Protein AF-A0AAV6K977-F1 (afdb_monomer)

Mean predicted aligned error: 11.16 Å

Foldseek 3Di:
DDPPPPPPFWDDWDADPVVRDIDTDTPDDVVVVQVVVVVVVDDDDDPDDDNDDPPPPPDDPPDDD

Nearest PDB structures (foldseek):
  8ugi-assembly1_1C  TM=2.574E-01  e=8.632E+00  Sus scrofa

Sequence (65 aa):
MLLNYFWTGIDHISVDGEKGIVTVIGDVDPVLVTNQVRRTRKIVQIISVSPHKTPEKKPSDEKKK

Secondary structure (DSSP, 8-state):
-------TTEEEEEEETTTTEEEEEES--HHHHHHHHHTTT------------------------

Radius of gyration: 16.73 Å; Cα contacts (8 Å, |Δi|>4): 42; chains: 1; bounding box: 55×35×22 Å

Structure (mmCIF, N/CA/C/O backbone):
data_AF-A0AAV6K977-F1
#
_entry.id   AF-A0AAV6K977-F1
#
loop_
_atom_site.group_PDB
_atom_site.id
_atom_site.type_symbol
_atom_site.label_atom_id
_atom_site.label_alt_id
_atom_site.label_comp_id
_atom_site.label_asym_id
_atom_site.label_entity_id
_atom_site.label_seq_id
_atom_site.pdbx_PDB_ins_code
_atom_site.Cartn_x
_atom_site.Cartn_y
_atom_site.Cartn_z
_atom_site.occupancy
_atom_site.B_iso_or_equiv
_atom_site.auth_seq_id
_atom_site.auth_comp_id
_atom_site.auth_asym_id
_atom_site.auth_atom_id
_atom_site.pdbx_PDB_model_num
ATOM 1 N N . MET A 1 1 ? -9.665 -19.874 11.118 1.00 36.44 1 MET A N 1
ATOM 2 C CA . MET A 1 1 ? -9.546 -19.266 9.775 1.00 36.44 1 MET A CA 1
ATOM 3 C C . MET A 1 1 ? -8.472 -18.190 9.872 1.00 36.44 1 MET A C 1
ATOM 5 O O . MET A 1 1 ? -8.751 -17.084 10.311 1.00 36.44 1 MET A O 1
ATOM 9 N N . LEU A 1 2 ? -7.212 -18.575 9.659 1.00 38.50 2 LEU A N 1
ATOM 10 C CA . LEU A 1 2 ? -6.050 -17.712 9.891 1.00 38.50 2 LEU A CA 1
ATOM 11 C C . LEU A 1 2 ? -5.856 -16.802 8.672 1.00 38.50 2 LEU A C 1
ATOM 13 O O . LEU A 1 2 ? -5.540 -17.280 7.586 1.00 38.50 2 LEU A O 1
ATOM 17 N N . LEU A 1 3 ? -6.077 -15.501 8.856 1.00 41.28 3 LEU A N 1
ATOM 18 C CA . LEU A 1 3 ? -5.808 -14.434 7.886 1.00 41.28 3 LEU A CA 1
ATOM 19 C C . LEU A 1 3 ? -4.292 -14.203 7.754 1.00 41.28 3 LEU A C 1
ATOM 21 O O . LEU A 1 3 ? -3.785 -13.134 8.063 1.00 41.28 3 LEU A O 1
ATOM 25 N N . ASN A 1 4 ? -3.560 -15.206 7.279 1.00 50.34 4 ASN A N 1
ATOM 26 C CA . ASN A 1 4 ? -2.169 -15.036 6.871 1.00 50.34 4 ASN A CA 1
ATOM 27 C C . ASN A 1 4 ? -2.128 -14.779 5.365 1.00 50.34 4 ASN A C 1
ATOM 29 O O . ASN A 1 4 ? -1.657 -15.605 4.590 1.00 50.34 4 ASN A O 1
ATOM 33 N N . TYR A 1 5 ? -2.641 -13.621 4.944 1.00 52.88 5 TYR A N 1
ATOM 34 C CA . TYR A 1 5 ? -2.224 -13.058 3.665 1.00 52.88 5 TYR A CA 1
ATOM 35 C C . TYR A 1 5 ? -0.861 -12.423 3.926 1.00 52.88 5 TYR A C 1
ATOM 37 O O . TYR A 1 5 ? -0.774 -11.270 4.338 1.00 52.88 5 TYR A O 1
ATOM 45 N N . PHE A 1 6 ? 0.198 -13.227 3.805 1.00 49.56 6 PHE A N 1
ATOM 46 C CA . PHE A 1 6 ? 1.556 -12.707 3.725 1.00 49.56 6 PHE A CA 1
ATOM 47 C C . PHE A 1 6 ? 1.581 -11.709 2.568 1.00 49.56 6 PHE A C 1
ATOM 49 O O . PHE A 1 6 ? 1.176 -12.030 1.450 1.00 49.56 6 PHE A O 1
ATOM 56 N N . TRP A 1 7 ? 1.986 -10.482 2.872 1.00 63.47 7 TRP A N 1
ATOM 57 C CA . TRP A 1 7 ? 2.119 -9.389 1.923 1.00 63.47 7 TRP A CA 1
ATOM 58 C C . TRP A 1 7 ? 3.302 -9.745 1.016 1.00 63.47 7 TRP A C 1
ATOM 60 O O . TRP A 1 7 ? 4.444 -9.411 1.308 1.00 63.47 7 TRP A O 1
ATOM 70 N N . THR A 1 8 ? 3.046 -10.554 -0.010 1.00 74.69 8 THR A N 1
ATOM 71 C CA . THR A 1 8 ? 4.059 -10.983 -0.975 1.00 74.69 8 THR A CA 1
ATOM 72 C C . THR A 1 8 ? 4.288 -9.854 -1.969 1.00 74.69 8 THR A C 1
ATOM 74 O O . THR A 1 8 ? 3.333 -9.239 -2.438 1.00 74.69 8 THR A O 1
ATOM 77 N N . GLY A 1 9 ? 5.558 -9.549 -2.233 1.00 80.06 9 GLY A N 1
ATOM 78 C CA . GLY A 1 9 ? 5.941 -8.525 -3.204 1.00 80.06 9 GLY A CA 1
ATOM 79 C C . GLY A 1 9 ? 5.869 -7.081 -2.707 1.00 80.06 9 GLY A C 1
ATOM 80 O O . GLY A 1 9 ? 5.996 -6.181 -3.520 1.00 80.06 9 GLY A O 1
ATOM 81 N N . ILE A 1 10 ? 5.691 -6.813 -1.408 1.00 86.00 10 ILE A N 1
ATOM 82 C CA . ILE A 1 10 ? 5.804 -5.447 -0.870 1.00 86.00 10 ILE A CA 1
ATOM 83 C C . ILE A 1 10 ? 7.169 -5.278 -0.206 1.00 86.00 10 ILE A C 1
ATOM 85 O O . ILE A 1 10 ? 7.460 -5.939 0.787 1.00 86.00 10 ILE A O 1
ATOM 89 N N . ASP A 1 11 ? 7.973 -4.362 -0.740 1.00 85.44 11 ASP A N 1
ATOM 90 C CA . ASP A 1 11 ? 9.306 -4.044 -0.230 1.00 85.44 11 ASP A CA 1
ATOM 91 C C . ASP A 1 11 ? 9.245 -2.976 0.865 1.00 85.44 11 ASP A C 1
ATOM 93 O O . ASP A 1 11 ? 9.900 -3.088 1.901 1.00 85.44 11 ASP A O 1
ATOM 97 N N . HIS A 1 12 ? 8.459 -1.917 0.646 1.00 85.81 12 HIS A N 1
ATOM 98 C CA . HIS A 1 12 ? 8.378 -0.790 1.571 1.00 85.81 12 HIS A CA 1
ATOM 99 C C . HIS A 1 12 ? 7.001 -0.125 1.554 1.00 85.81 12 HIS A C 1
ATOM 101 O O . HIS A 1 12 ? 6.388 0.062 0.503 1.00 85.81 12 HIS A O 1
ATOM 107 N N . ILE A 1 13 ? 6.537 0.305 2.729 1.00 87.50 13 ILE A N 1
ATOM 108 C CA . ILE A 1 13 ? 5.304 1.079 2.893 1.00 87.50 13 ILE A CA 1
ATOM 109 C C . ILE A 1 13 ? 5.644 2.349 3.664 1.00 87.50 13 ILE A C 1
ATOM 111 O O . ILE A 1 13 ? 6.221 2.286 4.746 1.00 87.50 13 ILE A O 1
ATOM 115 N N . SER A 1 14 ? 5.266 3.500 3.117 1.00 88.19 14 SER A N 1
ATOM 116 C CA . SER A 1 14 ? 5.344 4.789 3.801 1.00 88.19 14 SER A CA 1
ATOM 117 C C . SER A 1 14 ? 3.955 5.397 3.918 1.00 88.19 14 SER A C 1
ATOM 119 O O . SER A 1 14 ? 3.155 5.306 2.985 1.00 88.19 14 SER A O 1
ATOM 121 N N . VAL A 1 15 ? 3.668 6.023 5.056 1.00 89.44 15 VAL A N 1
ATOM 122 C CA . VAL A 1 15 ? 2.405 6.719 5.302 1.00 89.44 15 VAL A CA 1
ATOM 123 C C . VAL A 1 15 ? 2.716 8.165 5.651 1.00 89.44 15 VAL A C 1
ATOM 125 O O . VAL A 1 15 ? 3.353 8.444 6.663 1.00 89.44 15 VAL 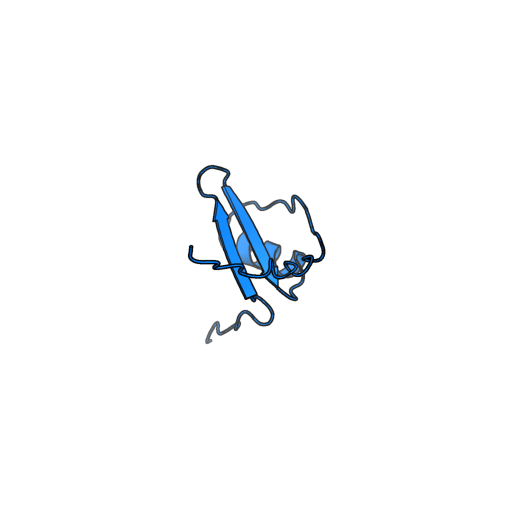A O 1
ATOM 128 N N . ASP A 1 16 ? 2.238 9.080 4.819 1.00 89.62 16 ASP A N 1
ATOM 129 C CA . ASP A 1 16 ? 2.209 10.508 5.111 1.00 89.62 16 ASP A CA 1
ATOM 130 C C . ASP A 1 16 ? 0.864 10.820 5.783 1.00 89.62 16 ASP A C 1
ATOM 132 O O . ASP A 1 16 ? -0.170 10.938 5.120 1.00 89.62 16 ASP A O 1
ATOM 136 N N . GLY A 1 17 ? 0.867 10.880 7.118 1.00 86.75 17 GLY A N 1
ATOM 137 C CA . GLY A 1 17 ? -0.335 11.119 7.922 1.00 86.75 17 GLY A CA 1
ATOM 138 C C . GLY A 1 17 ? -0.898 12.536 7.795 1.00 86.75 17 GLY A C 1
ATOM 139 O O . GLY A 1 17 ? -2.097 12.721 7.983 1.00 86.75 17 GLY A O 1
ATOM 140 N N . GLU A 1 18 ? -0.069 13.516 7.432 1.00 89.00 18 GLU A N 1
ATOM 141 C CA . GLU A 1 18 ? -0.506 14.901 7.226 1.00 89.00 18 GLU A CA 1
ATOM 142 C C . GLU A 1 18 ? -1.289 15.031 5.920 1.00 89.00 18 GLU A C 1
ATOM 144 O O . GLU A 1 18 ? -2.329 15.686 5.870 1.00 89.00 18 GLU A O 1
ATOM 149 N N . LYS A 1 19 ? -0.814 14.362 4.861 1.00 86.56 19 LYS A N 1
ATOM 150 C CA . LYS A 1 19 ? -1.479 14.361 3.549 1.00 86.56 19 LYS A CA 1
ATOM 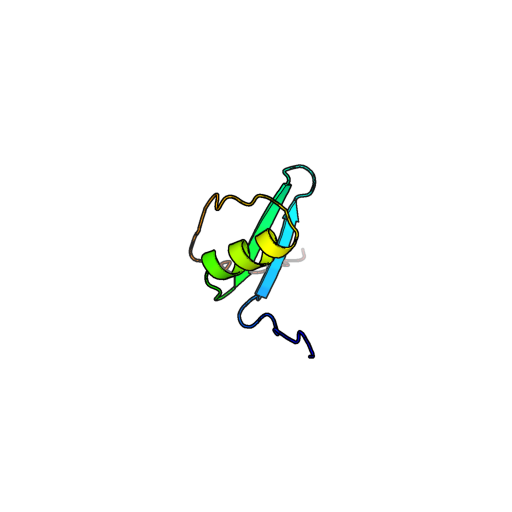151 C C . LYS A 1 19 ? -2.510 13.244 3.385 1.00 86.56 19 LYS A C 1
ATOM 153 O O . LYS A 1 19 ? -3.269 13.2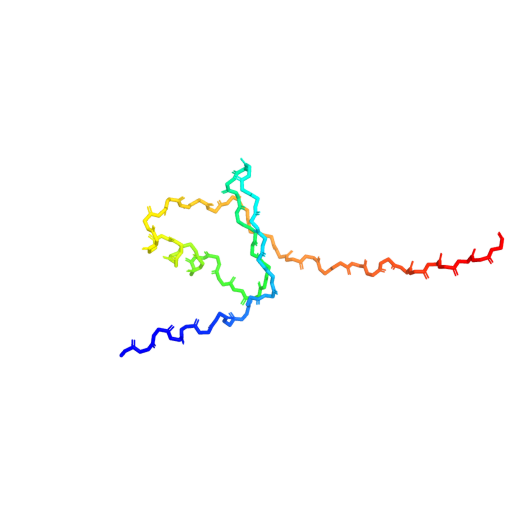58 2.420 1.00 86.56 19 LYS A O 1
ATOM 158 N N . GLY A 1 20 ? -2.527 12.262 4.287 1.00 87.88 20 GLY A N 1
ATOM 159 C CA . GLY A 1 20 ? -3.355 11.061 4.167 1.00 87.88 20 GLY A CA 1
ATOM 160 C C . GLY A 1 20 ? -2.958 10.167 2.986 1.00 87.88 20 GLY A C 1
ATOM 161 O O . GLY A 1 20 ? -3.813 9.491 2.415 1.00 87.88 20 GLY A O 1
ATOM 162 N N . ILE A 1 21 ? -1.680 10.179 2.595 1.00 88.88 21 ILE A N 1
ATOM 163 C CA . ILE A 1 21 ? -1.171 9.447 1.428 1.00 88.88 21 ILE A CA 1
ATOM 164 C C . ILE A 1 21 ? -0.418 8.203 1.891 1.00 88.88 21 ILE A C 1
ATOM 166 O O . ILE A 1 21 ? 0.421 8.264 2.788 1.00 88.88 21 ILE A O 1
ATOM 170 N N . VAL A 1 22 ? -0.692 7.071 1.241 1.00 89.50 22 VAL A N 1
ATOM 171 C CA . VAL A 1 22 ? 0.047 5.820 1.437 1.00 89.50 22 VAL A CA 1
ATOM 172 C C . VAL A 1 22 ? 0.846 5.524 0.178 1.00 89.50 22 VAL A C 1
ATOM 174 O O . VAL A 1 22 ? 0.280 5.392 -0.907 1.00 89.50 22 VAL A O 1
ATOM 177 N N . THR A 1 23 ? 2.155 5.391 0.339 1.00 89.62 23 THR A N 1
ATOM 178 C CA . THR A 1 23 ? 3.084 5.015 -0.725 1.00 89.62 23 THR A CA 1
ATOM 179 C C . THR A 1 23 ? 3.507 3.572 -0.513 1.00 89.62 23 THR A C 1
ATOM 181 O O . THR A 1 23 ? 4.058 3.234 0.534 1.00 89.62 23 THR A O 1
ATOM 184 N N . VAL A 1 24 ? 3.273 2.726 -1.514 1.00 87.69 24 VAL A N 1
ATOM 185 C CA . VAL A 1 24 ? 3.679 1.317 -1.509 1.00 87.69 24 VAL A CA 1
ATOM 186 C C . VAL A 1 24 ? 4.721 1.111 -2.598 1.00 87.69 24 VAL A C 1
ATOM 188 O O . VAL A 1 24 ? 4.517 1.528 -3.736 1.00 87.69 24 VAL A O 1
ATOM 191 N N . ILE A 1 25 ? 5.839 0.494 -2.233 1.00 87.88 25 ILE A N 1
ATOM 192 C CA . ILE A 1 25 ? 6.923 0.108 -3.133 1.00 87.88 25 ILE A CA 1
ATOM 193 C C . ILE A 1 25 ? 7.014 -1.412 -3.102 1.00 87.88 25 I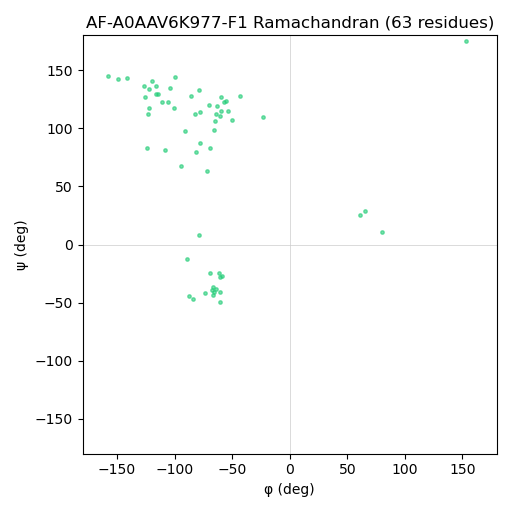LE A C 1
ATOM 195 O O . ILE A 1 25 ? 7.062 -2.005 -2.024 1.00 87.88 25 ILE A O 1
ATOM 199 N N . GLY A 1 26 ? 7.031 -2.022 -4.280 1.00 86.75 26 GLY A N 1
ATOM 200 C CA . GLY A 1 26 ? 7.177 -3.458 -4.454 1.00 86.75 26 GLY A CA 1
ATOM 201 C C . GLY A 1 26 ? 6.540 -3.954 -5.750 1.00 86.75 26 GLY A C 1
ATOM 202 O O . GLY A 1 26 ? 5.903 -3.185 -6.474 1.00 86.75 26 GLY A O 1
ATOM 203 N N . ASP A 1 27 ? 6.719 -5.240 -6.030 1.00 86.50 27 ASP A N 1
ATOM 204 C CA . ASP A 1 27 ? 6.023 -5.971 -7.087 1.00 86.50 27 ASP A CA 1
ATOM 205 C C . ASP A 1 27 ? 4.633 -6.405 -6.587 1.00 86.50 27 ASP A C 1
ATOM 207 O O . ASP A 1 27 ? 4.418 -7.521 -6.109 1.00 86.50 27 ASP A O 1
ATOM 211 N N . VAL A 1 28 ? 3.690 -5.460 -6.608 1.00 84.06 28 VAL A N 1
ATOM 212 C CA . VAL A 1 28 ? 2.307 -5.689 -6.186 1.00 84.06 28 VAL A CA 1
ATOM 213 C C . VAL A 1 28 ? 1.329 -4.953 -7.094 1.00 84.06 28 VAL A C 1
ATOM 215 O O . VAL A 1 28 ? 1.564 -3.818 -7.513 1.00 84.06 28 VAL A O 1
ATOM 218 N N . ASP A 1 29 ? 0.186 -5.582 -7.361 1.00 85.56 29 ASP A N 1
ATOM 219 C CA . ASP A 1 29 ? -0.905 -4.942 -8.089 1.00 85.56 29 ASP A CA 1
ATOM 220 C C . ASP A 1 29 ? -1.570 -3.848 -7.216 1.00 85.56 29 ASP A C 1
ATOM 222 O O . ASP A 1 29 ? -2.123 -4.154 -6.147 1.00 85.56 29 ASP A O 1
ATOM 226 N N . PRO A 1 30 ? -1.581 -2.573 -7.653 1.00 85.12 30 PRO A N 1
ATOM 227 C CA . PRO A 1 30 ? -2.207 -1.473 -6.917 1.00 85.12 30 PRO A CA 1
ATOM 228 C C . PRO A 1 30 ? -3.712 -1.683 -6.670 1.00 85.12 30 PRO A C 1
ATOM 230 O O . PRO A 1 30 ? -4.254 -1.201 -5.670 1.00 85.12 30 PRO A O 1
ATOM 233 N N . VAL A 1 31 ? -4.413 -2.432 -7.526 1.00 87.75 31 VAL A N 1
ATOM 234 C CA . VAL A 1 31 ? -5.838 -2.742 -7.339 1.00 87.75 31 VAL A CA 1
ATOM 235 C C . VAL A 1 31 ? -6.044 -3.654 -6.126 1.00 87.75 31 VAL A C 1
ATOM 237 O O . VAL A 1 31 ? -6.965 -3.437 -5.334 1.00 87.75 31 VAL A O 1
ATOM 240 N N . LEU A 1 32 ? -5.161 -4.633 -5.912 1.00 87.38 32 LEU A N 1
ATOM 241 C CA . LEU A 1 32 ? -5.225 -5.508 -4.737 1.00 87.38 32 LEU A CA 1
ATOM 242 C C . LEU A 1 32 ? -4.968 -4.730 -3.445 1.00 87.38 32 LEU A C 1
ATOM 244 O O . LEU A 1 32 ? -5.695 -4.908 -2.463 1.00 87.38 32 LEU A O 1
ATOM 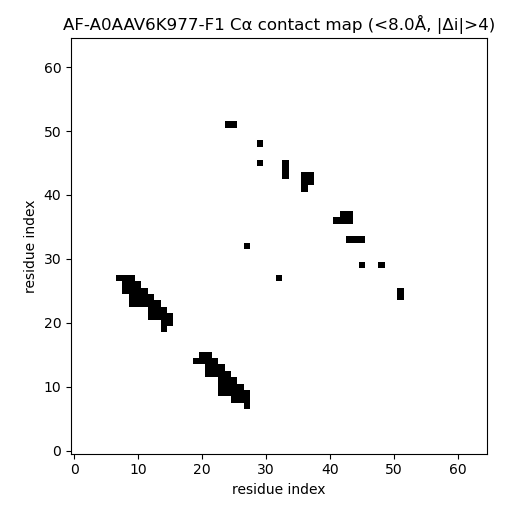248 N N . VAL A 1 33 ? -3.999 -3.811 -3.468 1.00 86.75 33 VAL A N 1
ATOM 249 C CA . VAL A 1 33 ? -3.697 -2.932 -2.331 1.00 86.75 33 VAL A CA 1
ATOM 250 C C . VAL A 1 33 ? -4.914 -2.075 -1.980 1.00 86.75 33 VAL A C 1
ATOM 252 O O . VAL A 1 33 ? -5.348 -2.052 -0.828 1.00 86.75 33 VAL A O 1
ATOM 255 N N . THR A 1 34 ? -5.530 -1.416 -2.965 1.00 87.56 34 THR A N 1
ATOM 256 C CA . THR A 1 34 ? -6.715 -0.583 -2.704 1.00 87.56 34 THR A CA 1
ATOM 257 C C . THR A 1 34 ? -7.910 -1.388 -2.200 1.00 87.56 34 THR A C 1
ATOM 259 O O . THR A 1 34 ? -8.595 -0.939 -1.279 1.00 87.56 34 THR A O 1
ATOM 262 N N . ASN A 1 35 ? -8.138 -2.595 -2.723 1.00 88.00 35 ASN A N 1
ATOM 263 C CA . ASN A 1 35 ? -9.177 -3.495 -2.221 1.00 88.00 35 ASN A CA 1
ATOM 264 C C . ASN A 1 35 ? -8.951 -3.873 -0.754 1.00 88.00 35 ASN A C 1
ATOM 266 O O . ASN A 1 35 ? -9.900 -3.884 0.032 1.00 88.00 35 ASN A O 1
ATOM 270 N N . GLN A 1 36 ? -7.702 -4.130 -0.363 1.00 85.19 36 GLN A N 1
ATOM 271 C CA . GLN A 1 36 ? -7.361 -4.440 1.020 1.00 85.19 36 GLN A CA 1
ATOM 272 C C . GLN A 1 36 ? -7.591 -3.237 1.942 1.00 85.19 36 GLN A C 1
ATOM 274 O O . GLN A 1 36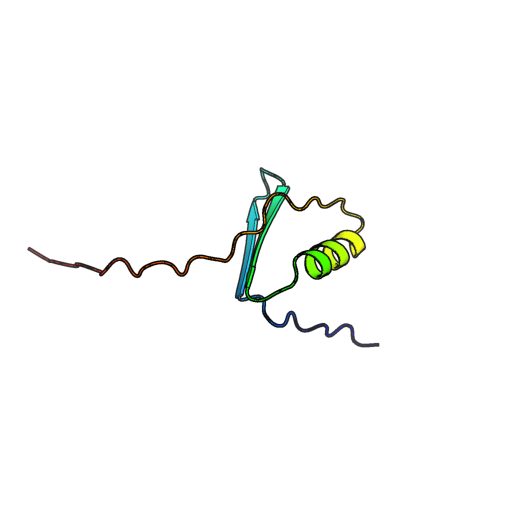 ? -8.198 -3.393 3.001 1.00 85.19 36 GLN A O 1
ATOM 279 N N . VAL A 1 37 ? -7.195 -2.026 1.536 1.00 86.69 37 VAL A N 1
ATOM 280 C CA . VAL A 1 37 ? -7.439 -0.826 2.353 1.00 86.69 37 VAL A CA 1
ATOM 281 C C . VAL A 1 37 ? -8.937 -0.526 2.459 1.00 86.69 37 VAL A C 1
ATOM 283 O O . VAL A 1 37 ? -9.418 -0.192 3.540 1.00 86.69 37 VAL A O 1
ATOM 286 N N . ARG A 1 38 ? -9.724 -0.745 1.400 1.00 88.44 38 ARG A N 1
ATOM 287 C CA . ARG A 1 38 ? -11.188 -0.565 1.433 1.00 88.44 38 ARG A CA 1
ATOM 288 C C . ARG A 1 38 ? -11.889 -1.465 2.455 1.00 88.44 38 ARG A C 1
ATOM 290 O O . ARG A 1 38 ? -12.902 -1.055 3.021 1.00 88.44 38 ARG A O 1
ATOM 297 N N . ARG A 1 39 ? -11.331 -2.639 2.785 1.00 86.50 39 ARG A N 1
ATOM 298 C CA . ARG A 1 39 ? -11.855 -3.502 3.867 1.00 86.50 39 ARG A CA 1
ATOM 299 C C . ARG A 1 39 ? -11.828 -2.824 5.239 1.00 86.50 39 ARG A C 1
ATOM 301 O O . ARG A 1 39 ? -12.660 -3.137 6.083 1.00 86.50 39 ARG A O 1
ATOM 308 N N . THR A 1 40 ? -10.945 -1.847 5.445 1.00 84.25 40 THR A N 1
ATOM 309 C CA . THR A 1 40 ? -10.887 -1.036 6.677 1.00 84.25 40 THR A CA 1
ATOM 310 C C . THR A 1 40 ? -11.948 0.074 6.735 1.00 84.25 40 THR A C 1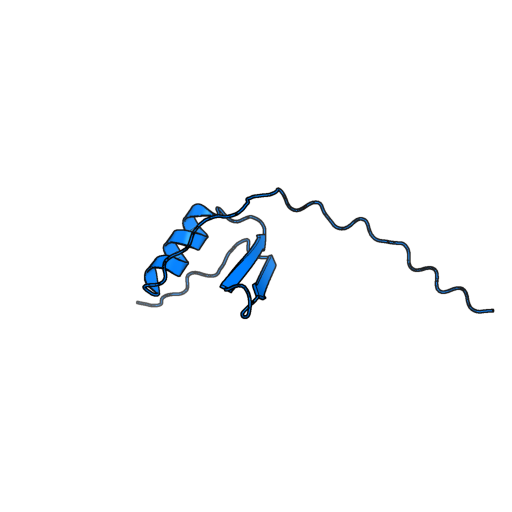
ATOM 312 O O . THR A 1 40 ? -11.923 0.910 7.635 1.00 84.25 40 THR A O 1
ATOM 315 N N . ARG A 1 41 ? -12.902 0.088 5.787 1.00 85.62 41 ARG A N 1
ATOM 316 C CA . ARG A 1 41 ? -13.942 1.121 5.613 1.00 85.62 41 ARG A CA 1
ATOM 317 C C . ARG A 1 41 ? -13.394 2.524 5.323 1.00 85.62 41 ARG A C 1
ATOM 319 O O . ARG A 1 41 ? -14.058 3.521 5.597 1.00 85.62 41 ARG A O 1
ATOM 326 N N . LYS A 1 42 ? -12.188 2.611 4.760 1.00 85.50 42 LYS A N 1
ATOM 327 C CA . LYS A 1 42 ? -11.585 3.860 4.279 1.00 85.50 42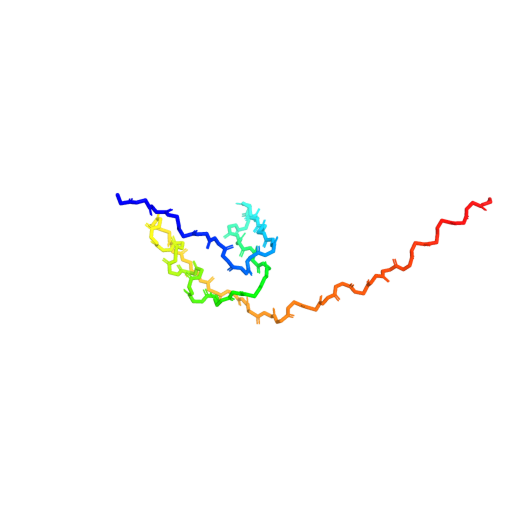 LYS A CA 1
ATOM 328 C C . LYS A 1 42 ? -11.755 3.984 2.766 1.00 85.50 42 LYS A C 1
ATOM 330 O O . LYS A 1 42 ? -11.689 2.989 2.042 1.00 85.50 42 LYS A O 1
ATOM 335 N N . ILE A 1 43 ? -11.970 5.210 2.294 1.00 85.88 43 ILE A N 1
ATOM 336 C CA . ILE A 1 43 ? -12.003 5.524 0.864 1.00 85.88 43 ILE A CA 1
ATOM 337 C C . ILE A 1 43 ? -10.567 5.778 0.418 1.00 85.88 43 ILE A C 1
ATOM 339 O O . ILE A 1 43 ? -9.858 6.572 1.028 1.00 85.88 43 ILE A O 1
ATOM 343 N N . VAL A 1 44 ? -10.149 5.084 -0.637 1.00 87.88 44 VAL A N 1
ATOM 344 C CA . VAL A 1 44 ? -8.815 5.215 -1.229 1.00 87.88 44 VAL A CA 1
ATOM 345 C C . VAL A 1 44 ? -8.953 5.494 -2.712 1.00 87.88 44 VAL A C 1
ATOM 347 O O . VAL A 1 44 ? -9.742 4.840 -3.406 1.00 87.88 44 VAL A O 1
ATOM 350 N N . GLN A 1 45 ? -8.145 6.441 -3.175 1.00 88.62 45 GLN A N 1
ATOM 351 C CA . GLN A 1 45 ? -7.961 6.788 -4.573 1.00 88.62 45 GLN A CA 1
ATOM 352 C C . GLN A 1 45 ? -6.512 6.501 -4.968 1.00 88.62 45 GLN A C 1
ATOM 354 O O . GLN A 1 45 ? -5.583 6.822 -4.229 1.00 88.62 45 GLN A O 1
ATOM 359 N N . ILE A 1 46 ? -6.326 5.898 -6.139 1.00 87.19 46 ILE A N 1
ATOM 360 C CA . ILE A 1 46 ? -5.000 5.724 -6.729 1.00 87.19 46 ILE A CA 1
ATOM 361 C C . ILE A 1 46 ? -4.605 7.068 -7.338 1.00 87.19 46 ILE A C 1
ATOM 363 O O . ILE A 1 46 ? -5.260 7.536 -8.266 1.00 87.19 46 ILE A O 1
ATOM 367 N N . ILE A 1 47 ? -3.573 7.700 -6.781 1.00 85.75 47 ILE A N 1
ATOM 368 C CA . ILE A 1 47 ? -3.094 9.014 -7.236 1.00 85.75 47 ILE A CA 1
ATOM 369 C C . ILE A 1 47 ? -2.133 8.843 -8.417 1.00 85.75 47 ILE A C 1
ATOM 371 O O . ILE A 1 47 ? -2.255 9.531 -9.424 1.00 85.75 47 ILE A O 1
ATOM 375 N N . SER A 1 48 ? -1.177 7.920 -8.300 1.00 84.94 48 SER A N 1
ATOM 376 C CA . SER A 1 48 ? -0.208 7.619 -9.351 1.00 84.94 48 SER A CA 1
ATOM 377 C C . SER A 1 48 ? 0.368 6.220 -9.161 1.00 84.94 48 SER A C 1
ATOM 379 O O . SER A 1 48 ? 0.556 5.771 -8.029 1.00 84.94 48 SER A O 1
ATOM 381 N N . VAL A 1 49 ? 0.649 5.547 -10.274 1.00 83.88 49 VAL A N 1
ATOM 382 C CA . VAL A 1 49 ? 1.379 4.279 -10.328 1.00 83.88 49 VAL A CA 1
ATOM 383 C C . VAL A 1 49 ? 2.575 4.498 -11.241 1.00 83.88 49 VAL A C 1
ATOM 385 O O . VAL A 1 49 ? 2.423 4.742 -12.434 1.00 83.88 49 VAL A O 1
ATOM 388 N N . SER A 1 50 ? 3.773 4.458 -10.669 1.00 75.06 50 SER A N 1
ATOM 389 C CA . SER A 1 50 ? 5.015 4.599 -11.424 1.00 75.06 50 SER A CA 1
ATOM 390 C C . SER A 1 50 ? 5.869 3.363 -11.181 1.00 75.06 50 SER A C 1
ATOM 392 O O . SER A 1 50 ? 6.027 2.985 -10.018 1.00 75.06 50 SER A O 1
ATOM 394 N N . PRO A 1 51 ? 6.455 2.748 -12.226 1.00 68.56 51 PRO A N 1
ATOM 395 C CA . PRO A 1 51 ? 7.472 1.729 -12.021 1.00 68.56 51 PRO A CA 1
ATOM 396 C C . PRO A 1 51 ? 8.595 2.355 -11.192 1.00 68.56 51 PRO A C 1
ATOM 398 O O . PRO A 1 51 ? 9.128 3.412 -11.547 1.00 68.56 51 PRO A O 1
ATOM 401 N N . HIS A 1 52 ? 8.891 1.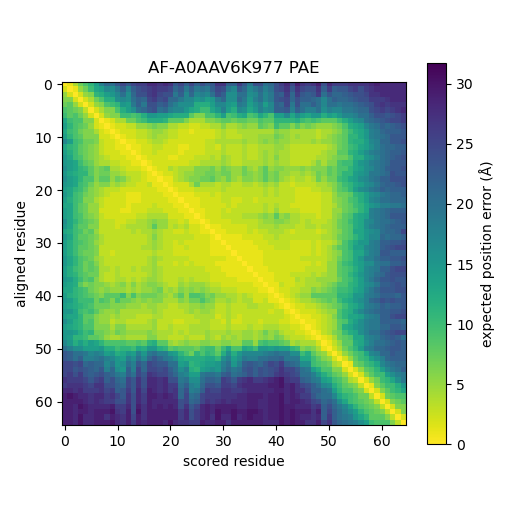759 -10.037 1.00 62.75 52 HIS A N 1
ATOM 402 C CA . HIS A 1 52 ? 9.878 2.308 -9.122 1.00 62.75 52 HIS A CA 1
ATOM 403 C C . HIS A 1 52 ? 11.250 2.267 -9.801 1.00 62.75 52 HIS A C 1
ATOM 405 O O . HIS A 1 52 ? 11.847 1.210 -9.988 1.00 62.75 52 HIS A O 1
ATOM 411 N N . LYS A 1 53 ? 11.733 3.437 -10.223 1.00 58.34 53 LYS A N 1
ATOM 412 C CA . LYS A 1 53 ? 13.082 3.607 -10.749 1.00 58.34 53 LYS A CA 1
ATOM 413 C C . LYS A 1 53 ? 14.042 3.298 -9.601 1.00 58.34 53 LYS A C 1
ATOM 415 O O . LYS A 1 53 ? 14.064 4.035 -8.618 1.00 58.34 53 LYS A O 1
ATOM 420 N N . THR A 1 54 ? 14.784 2.196 -9.716 1.00 57.41 54 THR A N 1
ATOM 421 C CA . THR A 1 54 ? 15.860 1.822 -8.789 1.00 57.41 54 THR A CA 1
ATOM 422 C C . THR A 1 54 ? 16.702 3.056 -8.467 1.00 57.41 54 THR A C 1
ATOM 424 O O . THR A 1 54 ? 17.138 3.721 -9.413 1.00 57.41 54 THR A O 1
ATOM 427 N N . PRO A 1 55 ? 16.935 3.391 -7.185 1.00 54.66 55 PRO A N 1
ATOM 428 C CA . PRO A 1 55 ? 17.823 4.488 -6.845 1.00 54.66 55 PRO A CA 1
ATOM 429 C C . PRO A 1 55 ? 19.202 4.171 -7.425 1.00 54.66 55 PRO A C 1
ATOM 431 O O . PRO A 1 55 ? 19.845 3.196 -7.031 1.00 54.66 55 PRO A O 1
ATOM 434 N N . GLU A 1 56 ? 19.649 4.975 -8.391 1.00 50.28 56 GLU A N 1
ATOM 435 C CA . GLU A 1 56 ? 21.054 5.008 -8.776 1.00 50.28 56 GLU A CA 1
ATOM 436 C C . GLU A 1 56 ? 21.847 5.257 -7.493 1.00 50.28 56 GLU A C 1
ATOM 438 O O . GLU A 1 56 ? 21.684 6.288 -6.833 1.00 50.28 56 GLU A O 1
ATOM 443 N N . LYS A 1 57 ? 22.649 4.265 -7.094 1.00 50.47 57 LYS A N 1
ATOM 444 C CA . LYS A 1 57 ? 23.608 4.390 -6.000 1.00 50.47 57 LYS A CA 1
ATOM 445 C C . LYS A 1 57 ? 24.421 5.655 -6.263 1.00 50.47 57 LYS A C 1
ATOM 447 O O . LYS A 1 57 ? 25.259 5.662 -7.161 1.00 50.47 57 LYS A O 1
ATOM 452 N N . LYS A 1 58 ? 24.191 6.720 -5.493 1.00 51.75 58 LYS A N 1
ATOM 453 C CA . LYS A 1 58 ? 25.167 7.806 -5.416 1.00 51.75 58 LYS A CA 1
ATOM 454 C C . LYS A 1 58 ? 26.431 7.183 -4.815 1.00 51.75 58 LYS A C 1
ATOM 456 O O . LYS A 1 58 ? 26.328 6.627 -3.718 1.00 51.75 58 LYS A O 1
ATOM 461 N N . PRO A 1 59 ? 27.581 7.188 -5.510 1.00 49.72 59 PRO A N 1
ATOM 462 C CA . PRO A 1 59 ? 28.813 6.721 -4.906 1.00 49.72 59 PRO A CA 1
ATOM 463 C C . PRO A 1 59 ? 29.102 7.587 -3.678 1.00 49.72 59 PRO A C 1
ATOM 465 O O . PRO A 1 59 ? 29.068 8.816 -3.735 1.00 49.72 59 PRO A O 1
ATOM 468 N N . SER A 1 60 ? 29.316 6.914 -2.553 1.00 53.03 60 SER A N 1
ATOM 469 C CA . SER A 1 60 ? 29.926 7.480 -1.362 1.00 53.03 60 SER A CA 1
ATOM 470 C C . SER A 1 60 ? 31.332 7.947 -1.729 1.00 53.03 60 SER A C 1
ATOM 472 O O . SER A 1 60 ? 32.198 7.106 -1.961 1.00 53.03 60 SER A O 1
ATOM 474 N N . ASP A 1 61 ? 31.570 9.255 -1.762 1.00 49.38 61 ASP A N 1
ATOM 475 C CA . ASP A 1 61 ? 32.930 9.783 -1.672 1.00 49.38 61 ASP A CA 1
ATOM 476 C C . ASP A 1 61 ? 33.091 10.444 -0.304 1.00 49.38 61 ASP A C 1
ATOM 478 O O . ASP A 1 61 ? 32.941 11.648 -0.099 1.00 49.38 61 ASP A O 1
ATOM 482 N N . GLU A 1 62 ? 33.344 9.576 0.673 1.00 57.09 62 GLU A N 1
ATOM 483 C CA . GLU A 1 62 ? 34.139 9.926 1.832 1.00 57.09 62 GLU A CA 1
ATOM 484 C C . GLU A 1 62 ? 35.561 10.187 1.326 1.00 57.09 62 GLU A C 1
ATOM 486 O O . GLU A 1 62 ? 36.344 9.262 1.115 1.00 57.09 62 GLU A O 1
ATOM 491 N N . LYS A 1 63 ? 35.913 11.461 1.137 1.00 48.31 63 LYS A N 1
ATOM 492 C CA . LYS A 1 63 ? 37.315 11.869 1.044 1.00 48.31 63 LYS A CA 1
ATOM 493 C C . LYS A 1 63 ? 37.629 12.934 2.076 1.00 48.31 63 LYS A C 1
ATOM 495 O O . LYS A 1 63 ? 37.654 14.130 1.817 1.00 48.31 63 LYS A O 1
ATOM 500 N N . LYS A 1 64 ? 37.904 12.419 3.271 1.00 46.38 64 LYS A N 1
ATOM 501 C CA . LYS A 1 64 ? 38.928 12.891 4.203 1.00 46.38 64 LYS A CA 1
ATOM 502 C C . LYS A 1 64 ? 40.048 13.670 3.488 1.00 46.38 64 LYS A C 1
ATOM 504 O O . LYS A 1 64 ? 40.868 13.042 2.816 1.00 46.38 64 LYS A O 1
ATOM 509 N N . LYS A 1 65 ? 40.116 14.990 3.688 1.00 40.84 65 LYS A N 1
ATOM 510 C CA . LYS A 1 65 ? 41.349 15.734 4.000 1.00 40.84 65 LYS A CA 1
ATOM 511 C C . LYS A 1 65 ? 41.034 17.149 4.472 1.00 40.84 65 LYS A C 1
ATOM 513 O O . LYS A 1 65 ? 40.266 17.833 3.768 1.00 40.84 65 LYS A O 1
#

Solvent-accessible surface area (backbone atoms only — not comparable to full-atom values): 4673 Å² total; per-residue (Å²): 135,83,87,75,76,73,76,70,45,63,76,47,77,47,74,43,78,89,80,71,43,76,48,79,42,56,71,62,63,66,68,60,54,49,56,57,50,39,72,74,75,45,93,78,77,90,86,79,89,72,85,82,75,74,80,76,79,74,79,84,78,87,71,92,127

Organism: NCBI:txid479676

InterPro domains:
  IPR051863 Heavy metal-associated isoprenylated plant [PTHR45811] (9-64)

pLDDT: mean 74.44, std 17.27, range [36.44, 89.62]